Protein AF-A0A5K1BVV3-F1 (afdb_monomer_lite)

pLDDT: mean 91.77, std 8.16, range [64.19, 98.5]

Sequence (95 aa):
VGCVVLYNGQGEFHSSTTSTLNYVVGQANLTVSNLRNFSNYLAAAKTITVDQVFLPADDQKKIDTIQTKLNSTANDLEYQTKQNSDGIRKLLDSV

Radius of gyration: 22.05 Å; chains: 1; bounding box: 52×20×61 Å

Structure (mmCIF, N/CA/C/O backbone):
data_AF-A0A5K1BVV3-F1
#
_entry.id   AF-A0A5K1BVV3-F1
#
loop_
_atom_site.group_PDB
_atom_site.id
_atom_site.type_symbol
_atom_site.label_atom_id
_atom_site.label_alt_id
_atom_site.label_comp_id
_atom_site.label_asym_id
_atom_site.label_entity_id
_atom_site.label_seq_id
_atom_site.pdbx_PDB_ins_code
_atom_site.Cartn_x
_atom_site.Cartn_y
_atom_site.Cartn_z
_atom_site.occupancy
_atom_site.B_iso_or_equiv
_atom_site.auth_seq_id
_atom_site.auth_comp_id
_atom_site.auth_asym_id
_atom_site.auth_atom_id
_atom_site.pdbx_PDB_model_num
ATOM 1 N N . VAL A 1 1 ? 28.811 -4.301 -35.597 1.00 72.94 1 VAL A N 1
ATOM 2 C CA . VAL A 1 1 ? 28.526 -5.167 -34.424 1.00 72.94 1 VAL A CA 1
ATOM 3 C C . VAL A 1 1 ? 28.073 -4.357 -33.208 1.00 72.94 1 VAL A C 1
ATOM 5 O O . VAL A 1 1 ? 27.023 -4.676 -32.675 1.00 72.94 1 VAL A O 1
ATOM 8 N N . GLY A 1 2 ? 28.766 -3.276 -32.815 1.00 79.38 2 GLY A N 1
ATOM 9 C CA . GLY A 1 2 ? 28.405 -2.471 -31.629 1.00 79.38 2 GLY A CA 1
ATOM 10 C C . GLY A 1 2 ? 26.954 -1.962 -31.575 1.00 79.38 2 GLY A C 1
ATOM 11 O O . GLY A 1 2 ? 26.286 -2.161 -30.571 1.00 79.38 2 GLY A O 1
ATOM 12 N N . CYS A 1 3 ? 26.419 -1.395 -32.661 1.00 80.88 3 CYS A N 1
ATOM 13 C CA . CYS A 1 3 ? 25.040 -0.881 -32.683 1.00 80.88 3 CYS A CA 1
ATOM 14 C C . CYS A 1 3 ? 23.969 -1.973 -32.530 1.00 80.88 3 CYS A C 1
ATOM 16 O O . CYS A 1 3 ? 22.927 -1.722 -31.940 1.00 80.88 3 CYS A O 1
ATOM 18 N N . VAL A 1 4 ? 24.235 -3.188 -33.025 1.00 80.62 4 VAL A N 1
ATOM 19 C CA . VAL A 1 4 ? 23.312 -4.331 -32.892 1.00 80.62 4 VAL A CA 1
ATOM 20 C C . VAL A 1 4 ? 23.255 -4.801 -31.437 1.00 80.62 4 VAL A C 1
ATOM 22 O O . VAL A 1 4 ? 22.179 -5.060 -30.914 1.00 80.62 4 VAL A O 1
ATOM 25 N N . VAL A 1 5 ? 24.408 -4.848 -30.759 1.00 87.56 5 VAL A N 1
ATOM 26 C CA . VAL A 1 5 ? 24.477 -5.168 -29.324 1.00 87.56 5 VAL A CA 1
ATOM 27 C C . VAL A 1 5 ? 23.752 -4.105 -28.494 1.00 87.56 5 VAL A C 1
ATOM 29 O O . VAL A 1 5 ? 23.007 -4.453 -27.584 1.00 87.56 5 VAL A O 1
ATOM 32 N N . LEU A 1 6 ? 23.921 -2.822 -28.832 1.00 85.06 6 LEU A N 1
ATOM 33 C CA . LEU A 1 6 ? 23.238 -1.717 -28.153 1.00 85.06 6 LEU A CA 1
ATOM 34 C C . LEU A 1 6 ? 21.716 -1.757 -28.348 1.00 85.06 6 LEU A C 1
ATOM 36 O O . LEU A 1 6 ? 20.993 -1.599 -27.372 1.00 85.06 6 LEU A O 1
ATOM 40 N N . TYR A 1 7 ? 21.234 -2.022 -29.566 1.00 82.88 7 TYR A N 1
ATOM 41 C CA . TYR A 1 7 ? 19.800 -2.133 -29.854 1.00 82.88 7 TYR A CA 1
ATOM 42 C C . TYR A 1 7 ? 19.146 -3.284 -29.079 1.00 82.88 7 TYR A C 1
ATOM 44 O O . TYR A 1 7 ? 18.116 -3.100 -28.433 1.00 82.88 7 TYR A O 1
ATOM 52 N N . ASN A 1 8 ? 19.789 -4.456 -29.065 1.00 86.69 8 ASN A N 1
ATOM 53 C CA . ASN A 1 8 ? 19.303 -5.589 -28.278 1.00 86.69 8 ASN A CA 1
ATOM 54 C C . ASN A 1 8 ? 19.326 -5.277 -26.773 1.00 86.69 8 ASN A C 1
ATOM 56 O O . ASN A 1 8 ? 18.379 -5.602 -26.064 1.00 86.69 8 ASN A O 1
ATOM 60 N N . GLY A 1 9 ? 20.378 -4.607 -26.290 1.00 87.62 9 GLY A N 1
ATOM 61 C CA . GLY A 1 9 ? 20.480 -4.182 -24.894 1.00 87.62 9 GLY A CA 1
ATOM 62 C C . GLY A 1 9 ? 19.385 -3.194 -24.479 1.00 87.62 9 GLY A C 1
ATOM 63 O O . GLY A 1 9 ? 18.821 -3.340 -23.398 1.00 87.62 9 GLY A O 1
ATOM 64 N N . GLN A 1 10 ? 19.046 -2.228 -25.337 1.00 87.50 10 GLN A N 1
ATOM 65 C CA . GLN A 1 10 ? 17.947 -1.282 -25.106 1.00 87.50 10 GLN A CA 1
ATOM 66 C C . GLN A 1 10 ? 16.593 -1.995 -25.028 1.00 87.50 10 GLN A C 1
ATOM 68 O O . GLN A 1 10 ? 15.835 -1.752 -24.091 1.00 87.50 10 GLN A O 1
ATOM 73 N N . GLY A 1 11 ? 16.316 -2.918 -25.955 1.00 89.81 11 GLY A N 1
ATOM 74 C CA . GLY A 1 11 ? 15.076 -3.700 -25.948 1.00 89.81 11 GLY A CA 1
ATOM 75 C C . GLY A 1 11 ? 14.914 -4.551 -24.684 1.00 89.81 11 GLY A C 1
ATOM 76 O O . GLY A 1 11 ? 13.870 -4.500 -24.029 1.00 89.81 11 GLY A O 1
ATOM 77 N N . GLU A 1 12 ? 15.964 -5.276 -24.289 1.00 93.44 12 GLU A N 1
ATOM 78 C CA . GLU A 1 12 ? 15.959 -6.092 -23.066 1.00 93.44 12 GLU A CA 1
ATOM 79 C C . GLU A 1 12 ? 15.824 -5.238 -21.799 1.00 93.44 12 GLU A C 1
ATOM 81 O O . GLU A 1 12 ? 15.059 -5.585 -20.894 1.00 93.44 12 GLU A O 1
ATOM 86 N N . PHE A 1 13 ? 16.519 -4.096 -21.736 1.00 92.88 13 PHE A N 1
ATOM 87 C CA . PHE A 1 13 ? 16.407 -3.155 -20.622 1.00 92.88 13 PHE A CA 1
ATOM 88 C C . PHE A 1 13 ? 14.989 -2.589 -20.501 1.00 92.88 13 PHE A C 1
ATOM 90 O O . PHE A 1 13 ? 14.420 -2.579 -19.406 1.00 92.88 13 PHE A O 1
ATOM 97 N N . HIS A 1 14 ? 14.397 -2.164 -21.618 1.00 94.62 14 HIS A N 1
ATOM 98 C CA . HIS A 1 14 ? 13.041 -1.628 -21.656 1.00 94.62 14 HIS A CA 1
ATOM 99 C C . HIS A 1 14 ? 12.016 -2.679 -21.197 1.00 94.62 14 HIS A C 1
ATOM 101 O O . HIS A 1 14 ? 11.202 -2.412 -20.308 1.00 94.62 14 HIS A O 1
ATOM 107 N N . SER A 1 15 ? 12.089 -3.900 -21.736 1.00 94.69 15 SER A N 1
ATOM 108 C CA . SER A 1 15 ? 11.184 -5.003 -21.380 1.00 94.69 15 SER A CA 1
ATOM 109 C C . SER A 1 15 ? 11.316 -5.425 -19.909 1.00 94.69 15 SER A C 1
ATOM 111 O O . SER A 1 15 ? 10.319 -5.527 -19.180 1.00 94.69 15 SER A O 1
ATOM 113 N N . SER A 1 16 ? 12.551 -5.601 -19.431 1.00 95.88 16 SER A N 1
ATOM 114 C CA . SER A 1 16 ? 12.832 -6.020 -18.052 1.00 95.88 16 SER A CA 1
ATOM 115 C C . SER A 1 16 ? 12.399 -4.963 -17.037 1.00 95.88 16 SER A C 1
ATOM 117 O O . SER A 1 16 ? 11.791 -5.287 -16.009 1.00 95.88 16 SER A O 1
ATOM 119 N N . THR A 1 17 ? 12.654 -3.685 -17.332 1.00 94.75 17 THR A N 1
ATOM 120 C CA . THR A 1 17 ? 12.256 -2.585 -16.446 1.00 94.75 17 THR A CA 1
ATOM 121 C C . THR A 1 17 ? 10.741 -2.406 -16.441 1.00 94.75 17 THR A C 1
ATOM 123 O O . THR A 1 17 ? 10.157 -2.247 -15.371 1.00 94.75 17 THR A O 1
ATOM 126 N N . THR A 1 18 ? 10.077 -2.536 -17.593 1.00 96.00 18 THR A N 1
ATOM 127 C CA . THR A 1 18 ? 8.607 -2.521 -17.684 1.00 96.00 18 THR A CA 1
ATOM 128 C C . THR A 1 18 ? 7.977 -3.639 -16.855 1.00 96.00 18 THR A C 1
ATOM 130 O O . THR A 1 18 ? 7.038 -3.399 -16.092 1.00 96.00 18 THR A O 1
ATOM 133 N N . SER A 1 19 ? 8.519 -4.854 -16.940 1.00 97.44 19 SER A N 1
ATOM 134 C CA . SER A 1 19 ? 8.043 -6.001 -16.157 1.00 97.44 19 SER A CA 1
ATOM 135 C C . SER A 1 19 ? 8.235 -5.787 -14.654 1.00 97.44 19 SER A C 1
ATOM 137 O O . SER A 1 19 ? 7.313 -6.012 -13.867 1.00 97.44 19 SER A O 1
ATOM 139 N N . THR A 1 20 ? 9.402 -5.275 -14.256 1.00 97.12 20 THR A N 1
ATOM 140 C CA . THR A 1 20 ? 9.706 -4.928 -12.860 1.00 97.12 20 THR A CA 1
ATOM 141 C C . THR A 1 20 ? 8.757 -3.850 -12.339 1.00 97.12 20 THR A C 1
ATOM 143 O O . THR A 1 20 ? 8.206 -3.979 -11.245 1.00 97.12 20 THR A O 1
ATOM 146 N N . LEU A 1 21 ? 8.504 -2.810 -13.135 1.00 97.12 21 LEU A N 1
ATOM 147 C CA . LEU A 1 21 ? 7.588 -1.738 -12.771 1.00 97.12 21 LEU A CA 1
ATOM 148 C C . LEU A 1 21 ? 6.159 -2.257 -12.579 1.00 97.12 21 LEU A C 1
ATOM 150 O O . LEU A 1 21 ? 5.520 -1.939 -11.578 1.00 97.12 21 LEU A O 1
ATOM 154 N N . ASN A 1 22 ? 5.671 -3.091 -13.500 1.00 97.44 22 ASN A N 1
ATOM 155 C CA . ASN A 1 22 ? 4.345 -3.701 -13.400 1.00 97.44 22 ASN A CA 1
ATOM 156 C C . ASN A 1 22 ? 4.207 -4.563 -12.139 1.00 97.44 22 ASN A C 1
ATOM 158 O O . ASN A 1 22 ? 3.173 -4.504 -11.472 1.00 97.44 22 ASN A O 1
ATOM 162 N N . TYR A 1 23 ? 5.250 -5.314 -11.775 1.00 97.81 23 TYR A N 1
ATOM 163 C CA . TYR A 1 23 ? 5.273 -6.072 -10.526 1.00 97.81 23 TYR A CA 1
ATOM 164 C C . TYR A 1 23 ? 5.136 -5.156 -9.304 1.00 97.81 23 TYR A C 1
ATOM 166 O O . TYR A 1 23 ? 4.264 -5.381 -8.465 1.00 97.81 23 TYR A O 1
ATOM 174 N N . VAL A 1 24 ? 5.947 -4.095 -9.217 1.00 97.81 24 VAL A N 1
ATOM 175 C CA . VAL A 1 24 ? 5.917 -3.155 -8.083 1.00 97.81 24 VAL A CA 1
ATOM 176 C C . VAL A 1 24 ? 4.557 -2.458 -7.970 1.00 97.81 24 VAL A C 1
ATOM 178 O O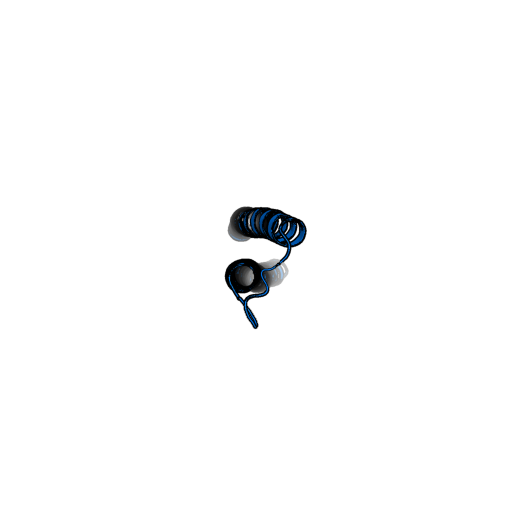 . VAL A 1 24 ? 4.006 -2.373 -6.873 1.00 97.81 24 VAL A O 1
ATOM 181 N N . VAL A 1 25 ? 3.971 -2.023 -9.092 1.00 98.19 25 VAL A N 1
ATOM 182 C CA . VAL A 1 25 ? 2.614 -1.446 -9.128 1.00 98.19 25 VAL A CA 1
ATOM 183 C C . VAL A 1 25 ? 1.572 -2.454 -8.642 1.00 98.19 25 VAL A C 1
ATOM 185 O O . VAL A 1 25 ? 0.708 -2.110 -7.837 1.00 98.19 25 VAL A O 1
ATOM 188 N N . GLY A 1 26 ? 1.669 -3.711 -9.079 1.00 98.12 26 GLY A N 1
ATOM 189 C CA . GLY A 1 26 ? 0.795 -4.785 -8.611 1.00 98.12 26 GLY A CA 1
ATOM 190 C C . GLY A 1 26 ? 0.885 -4.997 -7.098 1.00 98.12 26 GLY A C 1
ATOM 191 O O . GLY A 1 26 ? -0.142 -5.045 -6.423 1.00 98.12 26 GLY A O 1
ATOM 192 N N . GLN A 1 27 ? 2.099 -5.054 -6.544 1.00 98.38 27 GLN A N 1
ATOM 193 C CA . GLN A 1 27 ? 2.319 -5.195 -5.099 1.00 98.38 27 GLN A CA 1
ATOM 194 C C . GLN A 1 27 ? 1.772 -4.003 -4.302 1.00 98.38 27 GLN A C 1
ATOM 196 O O . GLN A 1 27 ? 1.178 -4.187 -3.235 1.00 98.38 27 GLN A O 1
ATOM 201 N N . ALA A 1 28 ? 1.914 -2.784 -4.825 1.00 98.00 28 ALA A N 1
ATOM 202 C CA . ALA A 1 28 ? 1.334 -1.597 -4.208 1.00 98.00 28 ALA A CA 1
ATOM 203 C C . ALA A 1 28 ? -0.200 -1.667 -4.186 1.00 98.00 28 ALA A C 1
ATOM 205 O O . ALA A 1 28 ? -0.799 -1.477 -3.130 1.00 98.00 28 ALA A O 1
ATOM 206 N N . ASN A 1 29 ? -0.834 -2.035 -5.303 1.00 98.12 29 ASN A N 1
ATOM 207 C CA . ASN A 1 29 ? -2.289 -2.196 -5.378 1.00 98.12 29 ASN A CA 1
ATOM 208 C C . ASN A 1 29 ? -2.807 -3.272 -4.409 1.00 98.12 29 ASN A C 1
ATOM 210 O O . ASN A 1 29 ? -3.805 -3.055 -3.719 1.00 98.12 29 ASN A O 1
ATOM 214 N N . LEU A 1 30 ? -2.109 -4.410 -4.302 1.00 98.31 30 LEU A N 1
ATOM 215 C CA . LEU A 1 30 ? -2.424 -5.448 -3.313 1.00 98.31 30 LEU A CA 1
ATOM 216 C C . LEU A 1 30 ? -2.322 -4.909 -1.882 1.00 98.31 30 LEU A C 1
ATOM 218 O O . LEU A 1 30 ? -3.200 -5.155 -1.057 1.00 98.31 30 LEU A O 1
ATOM 222 N N . THR A 1 31 ? -1.285 -4.124 -1.595 1.00 97.88 31 THR A N 1
ATOM 223 C CA . THR A 1 31 ? -1.090 -3.502 -0.280 1.00 97.88 31 THR A CA 1
ATOM 224 C C . THR A 1 31 ? -2.210 -2.510 0.041 1.00 97.88 31 THR A C 1
ATOM 226 O O . THR A 1 31 ? -2.791 -2.588 1.121 1.00 97.88 31 THR A O 1
ATOM 229 N N . VAL A 1 32 ? -2.587 -1.638 -0.899 1.00 98.25 32 VAL A N 1
ATOM 230 C CA . VAL A 1 32 ? -3.726 -0.710 -0.761 1.00 98.25 32 VAL A CA 1
ATOM 231 C C . VAL A 1 32 ? -5.021 -1.471 -0.474 1.00 98.25 32 VAL A C 1
ATOM 233 O O . VAL A 1 32 ? -5.758 -1.113 0.447 1.00 98.25 32 VAL A O 1
ATOM 236 N N . SER A 1 33 ? -5.284 -2.556 -1.208 1.00 97.94 33 SER A N 1
ATOM 237 C CA . SER A 1 33 ? -6.457 -3.405 -0.975 1.00 97.94 33 SER A CA 1
ATOM 238 C C . SER A 1 33 ? -6.443 -4.027 0.423 1.00 97.94 33 SER A C 1
ATOM 240 O O . SER A 1 33 ? -7.468 -4.039 1.104 1.00 97.94 33 SER A O 1
ATOM 242 N N . ASN A 1 34 ? -5.288 -4.509 0.884 1.00 97.62 34 ASN A N 1
ATOM 243 C CA . ASN A 1 34 ? -5.146 -5.080 2.221 1.00 97.62 34 ASN A CA 1
ATOM 244 C C . ASN A 1 34 ? -5.380 -4.035 3.318 1.00 97.62 34 ASN A C 1
ATOM 246 O O . ASN A 1 34 ? -6.075 -4.328 4.290 1.00 97.62 34 ASN A O 1
ATOM 250 N N . LEU A 1 35 ? -4.874 -2.809 3.150 1.00 97.75 35 LEU A N 1
ATOM 251 C CA . LEU A 1 35 ? -5.120 -1.707 4.086 1.00 97.75 35 LEU A CA 1
ATOM 252 C C . LEU A 1 35 ? -6.613 -1.353 4.163 1.00 97.75 35 LEU A C 1
ATOM 254 O O . LEU A 1 35 ? -7.144 -1.171 5.260 1.00 97.75 35 LEU A O 1
ATOM 258 N N . ARG A 1 36 ? -7.308 -1.317 3.019 1.00 96.94 36 ARG A N 1
ATOM 259 C CA . ARG A 1 36 ? -8.761 -1.084 2.958 1.00 96.94 36 ARG A CA 1
ATOM 260 C C . ARG A 1 36 ? -9.550 -2.203 3.638 1.00 96.94 36 ARG A C 1
ATOM 262 O O . ARG A 1 36 ? -10.437 -1.924 4.441 1.00 96.94 36 ARG A O 1
ATOM 269 N N . ASN A 1 37 ? -9.192 -3.460 3.383 1.00 96.81 37 ASN A N 1
ATOM 270 C CA . ASN A 1 37 ? -9.823 -4.612 4.030 1.00 96.81 37 ASN A CA 1
ATOM 271 C C . ASN A 1 37 ? -9.603 -4.603 5.544 1.00 96.81 37 ASN A C 1
ATOM 273 O O . ASN A 1 37 ? -10.546 -4.794 6.307 1.00 96.81 37 ASN A O 1
ATOM 277 N N . PHE A 1 38 ? -8.383 -4.310 5.990 1.00 95.75 38 PHE A N 1
ATOM 278 C CA . PHE A 1 38 ? -8.071 -4.196 7.410 1.00 95.75 38 PHE A CA 1
ATOM 279 C C . PHE A 1 38 ? -8.862 -3.066 8.086 1.00 95.75 38 PHE A C 1
ATOM 281 O O . PHE A 1 38 ? -9.409 -3.262 9.170 1.00 95.75 38 PHE A O 1
ATOM 288 N N . SER A 1 39 ? -9.014 -1.919 7.414 1.00 94.94 39 SER A N 1
ATOM 289 C CA . SER A 1 39 ? -9.876 -0.823 7.876 1.00 94.94 39 SER A CA 1
ATOM 290 C C . SER A 1 39 ? -11.343 -1.259 8.030 1.00 94.94 39 SER A C 1
ATOM 292 O O . SER A 1 39 ? -11.976 -0.939 9.038 1.00 94.94 39 SER A O 1
ATOM 294 N N . ASN A 1 40 ? -11.870 -2.059 7.095 1.00 93.62 40 ASN A N 1
ATOM 295 C CA . ASN A 1 40 ? -13.223 -2.620 7.185 1.00 93.62 40 ASN A CA 1
ATOM 296 C C . ASN A 1 40 ? -13.368 -3.621 8.342 1.00 93.62 40 ASN A C 1
ATOM 298 O O . ASN A 1 40 ? -14.380 -3.608 9.042 1.00 93.62 40 ASN A O 1
ATOM 302 N N . TYR A 1 41 ? -12.360 -4.462 8.587 1.00 92.94 41 TYR A N 1
ATOM 303 C CA . TYR A 1 41 ? -12.368 -5.375 9.734 1.00 92.94 41 TYR A CA 1
ATOM 304 C C . TYR A 1 41 ? -12.350 -4.626 11.063 1.00 92.94 41 TYR A C 1
ATOM 306 O O . TYR A 1 41 ? -13.069 -5.009 11.982 1.00 92.94 41 TYR A O 1
ATOM 314 N N . LEU A 1 42 ? -11.595 -3.531 11.159 1.00 92.44 42 LEU A N 1
ATOM 315 C CA . LEU A 1 42 ? -11.630 -2.656 12.329 1.00 92.44 42 LEU A CA 1
ATOM 316 C C . LEU A 1 42 ? -13.008 -2.006 12.521 1.00 92.44 42 LEU A C 1
ATOM 318 O O . LEU A 1 42 ? -13.485 -1.935 13.653 1.00 92.44 42 LEU A O 1
ATOM 322 N N . ALA A 1 43 ? -13.675 -1.597 11.434 1.00 89.31 43 ALA A N 1
ATOM 323 C CA . ALA A 1 43 ? -15.039 -1.068 11.497 1.00 89.31 43 ALA A CA 1
ATOM 324 C C . ALA A 1 43 ? -16.004 -2.108 12.079 1.00 89.31 43 ALA A C 1
ATOM 326 O O . ALA A 1 43 ? -16.762 -1.807 12.998 1.00 89.31 43 ALA A O 1
ATOM 327 N N . ALA A 1 44 ? -15.931 -3.347 11.582 1.00 89.12 44 ALA A N 1
ATOM 328 C CA . ALA A 1 44 ? -16.731 -4.451 12.092 1.00 89.12 44 ALA A CA 1
ATOM 329 C C . ALA A 1 44 ? -16.418 -4.722 13.570 1.00 89.12 44 ALA A C 1
ATOM 331 O O . ALA A 1 44 ? -17.333 -4.742 14.390 1.00 89.12 44 ALA A O 1
ATOM 332 N N . ALA A 1 45 ? -15.137 -4.832 13.933 1.00 86.75 45 ALA A N 1
ATOM 333 C CA . ALA A 1 45 ? -14.693 -5.080 15.304 1.00 86.75 45 ALA A CA 1
ATOM 334 C C . ALA A 1 45 ? -15.182 -4.016 16.298 1.00 86.75 45 ALA A C 1
ATOM 336 O O . ALA A 1 45 ? -15.537 -4.356 17.422 1.00 86.75 45 ALA A O 1
ATOM 337 N N . LYS A 1 46 ? -15.277 -2.748 15.879 1.00 86.12 46 LYS A N 1
ATOM 338 C CA . LYS A 1 46 ? -15.837 -1.663 16.701 1.00 86.12 46 LYS A CA 1
ATOM 339 C C . LYS A 1 46 ? -17.317 -1.881 17.049 1.00 86.12 46 LYS A C 1
ATOM 341 O O . LYS A 1 46 ? -17.775 -1.408 18.084 1.00 86.12 46 LYS A O 1
ATOM 346 N N . THR A 1 47 ? -18.059 -2.570 16.179 1.00 83.12 47 THR A N 1
ATOM 347 C CA . THR A 1 47 ? -19.506 -2.817 16.319 1.00 83.12 47 THR A CA 1
ATOM 348 C C . THR A 1 47 ? -19.857 -4.173 16.929 1.00 83.12 47 THR A C 1
ATOM 350 O O . THR A 1 47 ? -21.006 -4.372 17.319 1.00 83.12 47 THR A O 1
ATOM 353 N N . ILE A 1 48 ? -18.900 -5.105 17.013 1.00 80.06 48 ILE A N 1
ATOM 354 C CA . ILE A 1 48 ? -19.133 -6.424 17.609 1.00 80.06 48 ILE A CA 1
ATOM 355 C C . ILE A 1 48 ? -19.423 -6.253 19.103 1.00 80.06 48 ILE A C 1
ATOM 357 O O . ILE A 1 48 ? -18.644 -5.649 19.840 1.00 80.06 48 ILE A O 1
ATOM 361 N N . THR A 1 49 ? -20.533 -6.834 19.549 1.00 68.50 49 THR A N 1
ATOM 362 C CA . THR A 1 49 ? -20.888 -6.977 20.960 1.00 68.50 49 THR A CA 1
ATOM 363 C C . THR A 1 49 ? -20.816 -8.455 21.334 1.00 68.50 49 THR A C 1
ATOM 365 O O . THR A 1 49 ? -21.423 -9.302 20.680 1.00 68.50 49 THR A O 1
ATOM 368 N N . VAL A 1 50 ? -20.054 -8.783 22.378 1.00 68.38 50 VAL A N 1
ATOM 369 C CA . VAL A 1 50 ? -20.042 -10.123 22.987 1.00 68.38 50 VAL A CA 1
ATOM 370 C C . VAL A 1 50 ? -20.653 -9.975 24.374 1.00 68.38 50 VAL A C 1
ATOM 372 O O . VAL A 1 50 ? -20.209 -9.131 25.148 1.00 68.38 50 VAL A O 1
ATOM 375 N N . ASP A 1 51 ? -21.715 -10.726 24.660 1.00 66.81 51 ASP A N 1
ATOM 376 C CA . ASP A 1 51 ? -22.381 -10.755 25.972 1.00 66.81 51 ASP A CA 1
ATOM 377 C C . ASP A 1 51 ? -22.796 -9.375 26.529 1.00 66.81 51 ASP A C 1
ATOM 379 O O . ASP A 1 51 ? -22.718 -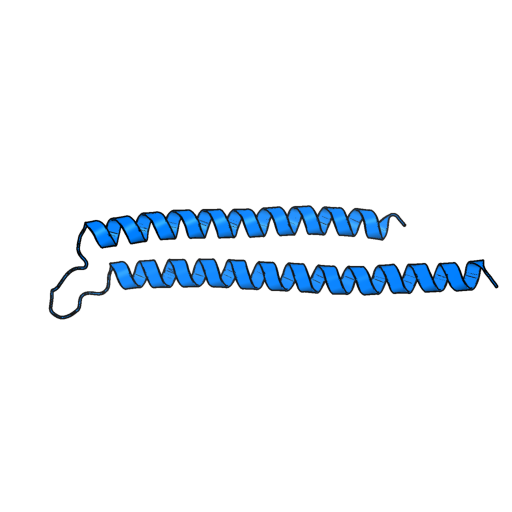9.123 27.727 1.00 66.81 51 ASP A O 1
ATOM 383 N N . GLN A 1 52 ? -23.251 -8.461 25.657 1.00 64.19 52 GLN A N 1
ATOM 384 C CA . GLN A 1 52 ? -23.626 -7.071 25.998 1.00 64.19 52 GLN A CA 1
ATOM 385 C C . GLN A 1 52 ? -22.470 -6.198 26.527 1.00 64.19 52 GLN A C 1
ATOM 387 O O . GLN A 1 52 ? -22.696 -5.066 26.958 1.00 64.19 52 GLN A O 1
ATOM 392 N N . VAL A 1 53 ? -21.225 -6.677 26.449 1.00 72.81 53 VAL A N 1
ATOM 393 C CA . VAL A 1 53 ? -20.034 -5.883 26.744 1.00 72.81 53 VAL A CA 1
ATOM 394 C C . VAL A 1 53 ? -19.649 -5.104 25.491 1.00 72.81 5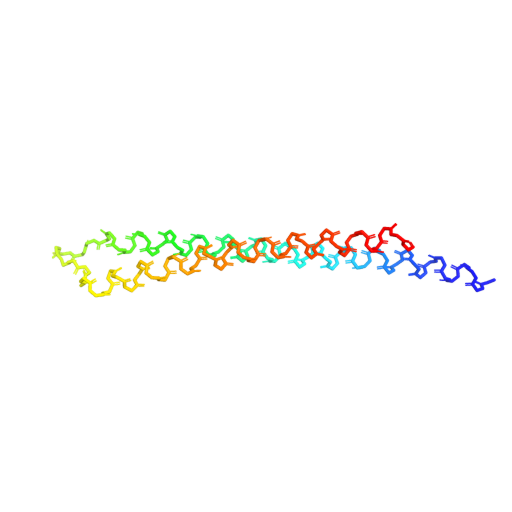3 VAL A C 1
ATOM 396 O O . VAL A 1 53 ? -19.336 -5.672 24.443 1.00 72.81 53 VAL A O 1
ATOM 399 N N . PHE A 1 54 ? -19.688 -3.779 25.601 1.00 77.25 54 PHE A N 1
ATOM 400 C CA . PHE A 1 54 ? -19.218 -2.882 24.554 1.00 77.25 54 PHE A CA 1
ATOM 401 C C . PHE A 1 54 ? -17.707 -2.698 24.654 1.00 77.25 54 PHE A C 1
ATOM 403 O O . PHE A 1 54 ? -17.145 -2.649 25.750 1.00 77.25 54 PHE A O 1
ATOM 410 N N . LEU A 1 55 ? -17.060 -2.515 23.502 1.00 85.31 55 LEU A N 1
ATOM 411 C CA . LEU A 1 55 ? -15.676 -2.062 23.464 1.00 85.31 55 LEU A CA 1
ATOM 412 C C . LEU A 1 55 ? -15.556 -0.729 24.237 1.00 85.31 55 LEU A C 1
ATOM 414 O O . LEU A 1 55 ? -16.360 0.177 23.985 1.00 85.31 55 LEU A O 1
ATOM 418 N N . PRO A 1 56 ? -14.583 -0.563 25.151 1.00 88.88 56 PRO A N 1
ATOM 419 C CA . PRO A 1 56 ? -14.401 0.690 25.879 1.00 88.88 56 PRO A CA 1
ATOM 420 C C . PRO A 1 56 ? -14.259 1.898 24.942 1.00 88.88 56 PRO A C 1
ATOM 422 O O . PRO A 1 56 ? -13.662 1.803 23.868 1.00 88.88 56 PRO A O 1
ATOM 425 N N . ALA A 1 57 ? -14.776 3.059 25.356 1.00 88.88 57 ALA A N 1
ATOM 426 C CA . ALA A 1 57 ? -14.789 4.270 24.527 1.00 88.88 57 ALA A CA 1
ATOM 427 C C . ALA A 1 57 ? -13.384 4.707 24.066 1.00 88.88 57 ALA A C 1
ATOM 429 O O . ALA A 1 57 ? -13.221 5.211 22.953 1.00 88.88 57 ALA A O 1
ATOM 430 N N . ASP A 1 58 ? -12.361 4.488 24.892 1.00 91.75 58 ASP A N 1
ATOM 431 C CA . ASP A 1 58 ? -10.978 4.811 24.536 1.00 91.75 58 ASP A CA 1
ATOM 432 C C . ASP A 1 58 ? -10.435 3.902 23.431 1.00 91.75 58 ASP A C 1
ATOM 434 O O . ASP A 1 58 ? -9.734 4.373 22.535 1.00 91.75 58 ASP A O 1
ATOM 438 N N . ASP A 1 59 ? -10.798 2.620 23.434 1.00 91.44 59 ASP A N 1
ATOM 439 C CA . ASP A 1 59 ? -10.392 1.690 22.381 1.00 91.44 59 ASP A CA 1
ATOM 440 C C . ASP A 1 59 ? -11.156 1.957 21.079 1.00 91.44 59 ASP A C 1
ATOM 442 O O . ASP A 1 59 ? -10.563 1.915 20.001 1.00 91.44 59 ASP A O 1
ATOM 446 N N . GLN A 1 60 ? -12.425 2.372 21.162 1.00 91.38 60 GLN A N 1
ATOM 447 C CA . GLN A 1 60 ? -13.183 2.855 20.003 1.00 91.38 60 GLN A CA 1
ATOM 448 C C . GLN A 1 60 ? -12.516 4.072 19.337 1.00 91.38 60 GLN A C 1
ATOM 450 O O . GLN A 1 60 ? -12.385 4.103 18.113 1.00 91.38 60 GLN A O 1
ATOM 455 N N . LYS A 1 61 ? -12.037 5.047 20.125 1.00 93.56 61 LYS A N 1
ATOM 456 C CA . LYS A 1 61 ? -11.307 6.221 19.605 1.00 93.56 61 LYS A CA 1
ATOM 457 C C . LYS A 1 61 ? -9.967 5.847 18.967 1.00 93.56 61 LYS A C 1
ATOM 459 O O . LYS A 1 61 ? -9.574 6.435 17.955 1.00 93.56 61 LYS A O 1
ATOM 464 N N . LYS A 1 62 ? -9.247 4.875 19.542 1.00 94.12 62 LYS A N 1
ATOM 465 C CA . LYS A 1 62 ? -8.005 4.352 18.945 1.00 94.12 62 LYS A CA 1
ATOM 466 C C . LYS A 1 62 ? -8.286 3.703 17.593 1.00 94.12 62 LYS A C 1
ATOM 468 O O . LYS A 1 62 ? -7.547 3.965 16.647 1.00 94.12 62 LYS A O 1
ATOM 473 N N . ILE A 1 63 ? -9.365 2.923 17.483 1.00 94.31 63 ILE A N 1
ATOM 474 C CA . ILE A 1 63 ? -9.805 2.341 16.211 1.00 94.31 63 ILE A CA 1
ATOM 475 C C . ILE A 1 63 ? -10.081 3.441 15.179 1.00 94.31 63 ILE A C 1
ATOM 477 O O . ILE A 1 63 ? -9.515 3.379 14.091 1.00 94.31 63 ILE A O 1
ATOM 481 N N . ASP A 1 64 ? -10.840 4.484 15.528 1.00 94.19 64 ASP A N 1
ATOM 482 C CA . ASP A 1 64 ? -11.134 5.602 14.611 1.00 94.19 64 ASP A CA 1
ATOM 483 C C . ASP A 1 64 ? -9.859 6.291 14.099 1.00 94.19 64 ASP A C 1
ATOM 485 O O . ASP A 1 64 ? -9.715 6.601 12.909 1.00 94.19 64 ASP A O 1
ATOM 489 N N . THR A 1 65 ? -8.892 6.487 14.998 1.00 96.38 65 THR A N 1
ATOM 490 C CA . THR A 1 65 ? -7.584 7.067 14.664 1.00 96.38 65 THR A CA 1
ATOM 491 C C . THR A 1 65 ? -6.817 6.173 13.689 1.00 96.38 65 THR A C 1
ATOM 493 O O . THR A 1 65 ? -6.273 6.654 12.692 1.00 96.38 65 THR A O 1
ATOM 496 N N . ILE A 1 66 ? -6.788 4.861 13.947 1.00 96.12 66 ILE A N 1
ATOM 497 C CA . ILE A 1 66 ? -6.114 3.885 13.084 1.00 96.12 66 ILE A CA 1
ATOM 498 C C . ILE A 1 66 ? -6.788 3.828 11.710 1.00 96.12 66 ILE A C 1
ATOM 500 O O . ILE A 1 66 ? -6.088 3.877 10.703 1.00 96.12 66 ILE A O 1
ATOM 504 N N . GLN A 1 67 ? -8.120 3.787 11.640 1.00 95.94 67 GLN A N 1
ATOM 505 C CA . GLN A 1 67 ? -8.861 3.757 10.374 1.00 95.94 67 GLN A CA 1
ATOM 506 C C . GLN A 1 67 ? -8.596 4.998 9.519 1.00 95.94 67 GLN A C 1
ATOM 508 O O . GLN A 1 67 ? -8.339 4.884 8.319 1.00 95.94 67 GLN A O 1
ATOM 513 N N . THR A 1 68 ? -8.584 6.180 10.143 1.00 96.44 68 THR A N 1
ATOM 514 C CA . THR A 1 68 ? -8.241 7.439 9.465 1.00 96.44 68 THR A CA 1
ATOM 515 C C . THR A 1 68 ? -6.836 7.368 8.869 1.00 96.44 68 THR A C 1
ATOM 517 O O . THR A 1 68 ? -6.629 7.697 7.699 1.00 96.44 68 THR A O 1
ATOM 520 N N . LYS A 1 69 ? -5.868 6.870 9.648 1.00 97.31 69 LYS A N 1
ATOM 521 C CA . LYS A 1 69 ? -4.479 6.735 9.205 1.00 97.31 69 LYS A CA 1
ATOM 522 C C . LYS A 1 69 ? -4.323 5.706 8.084 1.00 97.31 69 LYS A C 1
ATOM 524 O O . LYS A 1 69 ? -3.628 5.989 7.113 1.00 97.31 69 LYS A O 1
ATOM 529 N N . LEU A 1 70 ? -4.985 4.552 8.190 1.00 96.69 70 LEU A N 1
ATOM 530 C CA . LEU A 1 70 ? -4.985 3.510 7.159 1.00 96.69 70 LEU A CA 1
ATOM 531 C C . LEU A 1 70 ? -5.532 4.034 5.834 1.00 96.69 70 LEU A C 1
ATOM 533 O O . LEU A 1 70 ? -4.909 3.811 4.801 1.00 96.69 70 LEU A O 1
ATOM 537 N N . ASN A 1 71 ? -6.646 4.770 5.864 1.00 95.56 71 ASN A N 1
ATOM 538 C CA . ASN A 1 71 ? -7.213 5.373 4.660 1.00 95.56 71 ASN A CA 1
ATOM 539 C C . ASN A 1 71 ? -6.261 6.396 4.030 1.00 95.56 71 ASN A C 1
ATOM 541 O O . ASN A 1 71 ? -6.059 6.356 2.819 1.00 95.56 71 ASN A O 1
ATOM 545 N N . SER A 1 72 ? -5.640 7.269 4.832 1.00 97.88 72 SER A N 1
ATOM 546 C CA . SER A 1 72 ? -4.629 8.207 4.324 1.00 97.88 72 SER A CA 1
ATOM 547 C C . SER A 1 72 ? -3.452 7.463 3.698 1.00 97.88 72 SER A C 1
ATOM 549 O O . SER A 1 72 ? -3.130 7.701 2.545 1.00 97.88 72 SER A O 1
ATOM 551 N N . THR A 1 73 ? -2.866 6.497 4.412 1.00 96.75 73 THR A N 1
ATOM 552 C CA . THR A 1 73 ? -1.712 5.723 3.925 1.00 96.75 73 THR A CA 1
ATOM 553 C C . THR A 1 73 ? -2.035 4.941 2.651 1.00 96.75 73 THR A C 1
ATOM 555 O O . THR A 1 73 ? -1.205 4.879 1.750 1.00 96.75 73 THR A O 1
ATOM 558 N N . ALA A 1 74 ? -3.234 4.363 2.548 1.00 97.69 74 ALA A N 1
ATOM 559 C CA . ALA A 1 74 ? -3.680 3.667 1.346 1.00 97.69 74 ALA A CA 1
ATOM 560 C C . ALA A 1 74 ? -3.793 4.624 0.147 1.00 97.69 74 ALA A C 1
ATOM 562 O O . ALA A 1 74 ? -3.283 4.314 -0.927 1.00 97.69 74 ALA A O 1
ATOM 563 N N . ASN A 1 75 ? -4.401 5.798 0.343 1.00 98.00 75 ASN A N 1
ATOM 564 C CA . ASN A 1 75 ? -4.523 6.814 -0.703 1.00 98.00 75 ASN A CA 1
ATOM 565 C C . ASN A 1 75 ? -3.156 7.387 -1.110 1.00 98.00 75 ASN A C 1
ATOM 567 O O . ASN A 1 75 ? -2.898 7.567 -2.299 1.00 98.00 75 ASN A O 1
ATOM 571 N N . ASP A 1 76 ? -2.271 7.642 -0.144 1.00 98.50 76 ASP A N 1
ATOM 572 C CA . ASP A 1 76 ? -0.923 8.158 -0.393 1.00 98.50 76 ASP A CA 1
ATOM 573 C C . ASP A 1 76 ? -0.092 7.149 -1.190 1.00 98.50 76 ASP A C 1
ATOM 575 O O . ASP A 1 76 ? 0.554 7.517 -2.173 1.00 98.50 76 ASP A O 1
ATOM 579 N N . LEU A 1 77 ? -0.143 5.867 -0.812 1.00 97.88 77 LEU A N 1
ATOM 580 C CA . LEU A 1 77 ? 0.536 4.797 -1.538 1.00 97.88 77 LEU A CA 1
ATOM 581 C C . LEU A 1 77 ? 0.007 4.684 -2.972 1.00 97.88 77 LEU A C 1
ATOM 583 O O . LEU A 1 77 ? 0.797 4.697 -3.910 1.00 97.88 77 LEU A O 1
ATOM 587 N N . GLU A 1 78 ? -1.315 4.636 -3.151 1.00 98.06 78 GLU A N 1
ATOM 588 C CA . GLU 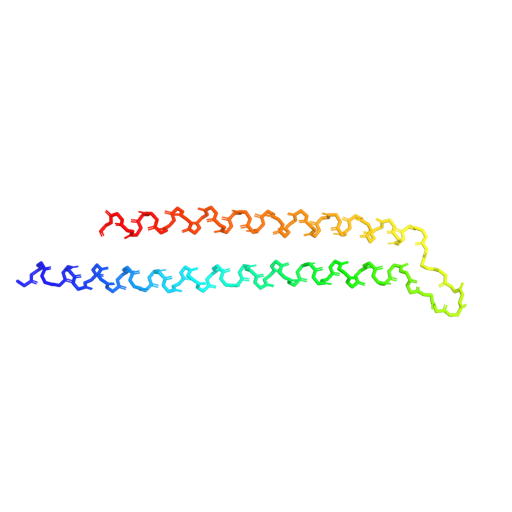A 1 78 ? -1.956 4.580 -4.469 1.00 98.06 78 GLU A CA 1
ATOM 589 C C . GLU A 1 78 ? -1.526 5.759 -5.360 1.00 98.06 78 GLU A C 1
ATOM 591 O O . GLU A 1 78 ? -1.102 5.571 -6.505 1.00 98.06 78 GLU A O 1
ATOM 596 N N . TYR A 1 79 ? -1.568 6.976 -4.815 1.00 98.38 79 TYR A N 1
ATOM 597 C CA . TYR A 1 79 ? -1.196 8.198 -5.520 1.00 98.38 79 TYR A CA 1
ATOM 598 C C . TYR A 1 79 ? 0.282 8.215 -5.924 1.00 98.38 79 TYR A C 1
ATOM 600 O O . TYR A 1 79 ? 0.607 8.471 -7.087 1.00 98.38 79 TYR A O 1
ATOM 608 N N . GLN A 1 80 ? 1.186 7.919 -4.988 1.00 98.31 80 GLN A N 1
ATOM 609 C CA . GLN A 1 80 ? 2.625 7.919 -5.251 1.00 98.31 80 GLN A CA 1
ATOM 610 C C . GLN A 1 80 ? 3.020 6.801 -6.216 1.00 98.31 80 GLN A C 1
ATOM 612 O O . GLN A 1 80 ? 3.795 7.041 -7.139 1.00 98.31 80 GLN A O 1
ATOM 617 N N . THR A 1 81 ? 2.460 5.596 -6.072 1.00 97.94 81 THR A N 1
ATOM 618 C CA . THR A 1 81 ? 2.714 4.497 -7.011 1.00 97.94 81 THR A CA 1
ATOM 619 C C . THR A 1 81 ? 2.256 4.862 -8.418 1.00 97.94 81 THR A C 1
ATOM 621 O O . THR A 1 81 ? 3.009 4.642 -9.366 1.00 97.94 81 THR A O 1
ATOM 624 N N . LYS A 1 82 ? 1.078 5.478 -8.571 1.00 97.81 82 LYS A N 1
ATOM 625 C CA . LYS A 1 82 ? 0.604 5.936 -9.880 1.00 97.81 82 LYS A CA 1
ATOM 626 C C . LYS A 1 82 ? 1.546 6.973 -10.494 1.00 97.81 82 LYS A C 1
ATOM 628 O O . LYS A 1 82 ? 2.008 6.777 -11.613 1.00 97.81 82 LYS A O 1
ATOM 633 N N . GLN A 1 83 ? 1.885 8.029 -9.754 1.00 98.25 83 GLN A N 1
ATOM 634 C CA . GLN A 1 83 ? 2.782 9.076 -10.255 1.00 98.25 83 GLN A CA 1
ATOM 635 C C . GLN A 1 83 ? 4.169 8.542 -10.625 1.00 98.25 83 GLN A C 1
ATOM 637 O O . GLN A 1 83 ? 4.682 8.849 -11.701 1.00 98.25 83 GLN A O 1
ATOM 642 N N . ASN A 1 84 ? 4.761 7.713 -9.763 1.00 97.06 84 ASN A N 1
ATOM 643 C CA . ASN A 1 84 ? 6.068 7.115 -10.016 1.00 97.06 84 ASN A CA 1
ATOM 644 C C . ASN A 1 84 ? 6.019 6.189 -11.229 1.00 97.06 84 ASN A C 1
ATOM 646 O O . ASN A 1 84 ? 6.914 6.218 -12.070 1.00 97.06 84 ASN A O 1
ATOM 650 N N . SER A 1 85 ? 4.956 5.394 -11.353 1.00 97.56 85 SER A N 1
ATOM 651 C CA . SER A 1 85 ? 4.788 4.499 -12.487 1.00 97.56 85 SER A CA 1
ATOM 652 C C 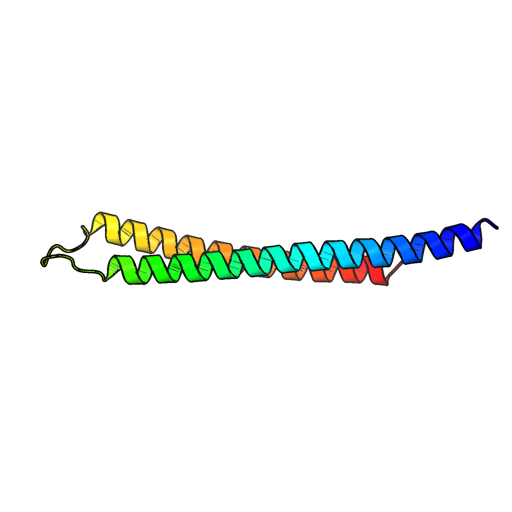. SER A 1 85 ? 4.629 5.249 -13.803 1.00 97.56 85 SER A C 1
ATOM 654 O O . SER A 1 85 ? 5.241 4.850 -14.791 1.00 97.56 85 SER A O 1
ATOM 656 N N . ASP A 1 86 ? 3.849 6.326 -13.825 1.00 97.62 86 ASP A N 1
ATOM 657 C CA . ASP A 1 86 ? 3.678 7.155 -15.016 1.00 97.62 86 ASP A CA 1
ATOM 658 C C . ASP A 1 86 ? 4.988 7.865 -15.388 1.00 97.62 86 ASP A C 1
ATOM 660 O O . ASP A 1 86 ? 5.335 7.949 -16.566 1.00 97.62 86 ASP A O 1
ATOM 664 N N . GLY A 1 87 ? 5.747 8.338 -14.395 1.00 97.44 87 GLY A N 1
ATOM 665 C CA . GLY A 1 87 ? 7.060 8.951 -14.600 1.00 97.44 87 GLY A CA 1
ATOM 666 C C . GLY A 1 87 ? 8.085 7.977 -15.182 1.00 97.44 87 GLY A C 1
ATOM 667 O O . GLY A 1 87 ? 8.741 8.295 -16.171 1.00 97.44 87 GLY A O 1
ATOM 668 N N . ILE A 1 88 ? 8.191 6.773 -14.614 1.00 95.44 88 ILE A N 1
ATOM 669 C CA . ILE A 1 88 ? 9.141 5.756 -15.083 1.00 95.44 88 ILE A CA 1
ATOM 670 C C . ILE A 1 88 ? 8.775 5.282 -16.492 1.00 95.44 88 ILE A C 1
ATOM 672 O O . ILE A 1 88 ? 9.668 5.187 -17.327 1.00 95.44 88 ILE A O 1
ATOM 676 N N . ARG A 1 89 ? 7.487 5.047 -16.794 1.00 95.50 89 ARG A N 1
ATOM 677 C CA . ARG A 1 89 ? 7.060 4.680 -18.158 1.00 95.50 89 ARG A CA 1
ATOM 678 C C . ARG A 1 89 ? 7.449 5.746 -19.176 1.00 95.50 89 ARG A C 1
ATOM 680 O O . ARG A 1 89 ? 8.085 5.422 -20.166 1.00 95.50 89 ARG A O 1
ATOM 687 N N . LYS A 1 90 ? 7.185 7.024 -18.885 1.00 95.88 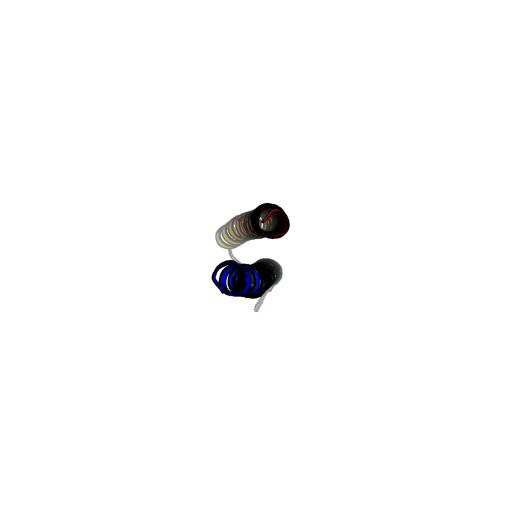90 LYS A N 1
ATOM 688 C CA . LYS A 1 90 ? 7.587 8.131 -19.771 1.00 95.88 90 LYS A CA 1
ATOM 689 C C . LYS A 1 90 ? 9.091 8.167 -20.039 1.00 95.88 90 LYS A C 1
ATOM 691 O O . LYS A 1 90 ? 9.492 8.460 -21.158 1.00 95.88 90 LYS A O 1
ATOM 696 N N . LEU A 1 91 ? 9.917 7.900 -19.026 1.00 92.19 91 LEU A N 1
ATOM 697 C CA . LEU A 1 91 ? 11.371 7.848 -19.193 1.00 92.19 91 LEU A CA 1
ATOM 698 C C . LEU A 1 91 ? 11.811 6.631 -20.016 1.00 92.19 91 LEU A C 1
ATOM 700 O O . LEU A 1 91 ? 12.700 6.768 -20.848 1.00 92.19 91 LEU A O 1
ATOM 704 N N . LEU A 1 92 ? 11.184 5.470 -19.805 1.00 92.19 92 LEU A N 1
ATOM 705 C CA . LEU A 1 92 ? 11.469 4.238 -20.547 1.00 92.19 92 LEU A CA 1
ATOM 706 C C . LEU A 1 92 ? 11.038 4.306 -22.013 1.00 92.19 92 LEU A C 1
ATOM 708 O O . LEU A 1 92 ? 11.720 3.741 -22.860 1.00 92.19 92 LEU A O 1
ATOM 712 N N . ASP A 1 93 ? 9.933 4.987 -22.305 1.00 91.38 93 ASP A N 1
ATOM 713 C CA . ASP A 1 93 ? 9.410 5.165 -23.665 1.00 91.38 93 ASP A CA 1
ATOM 714 C C . ASP A 1 93 ? 10.182 6.239 -24.455 1.00 91.38 93 ASP A C 1
ATOM 716 O O . ASP A 1 93 ? 10.026 6.357 -25.669 1.00 91.38 93 ASP A O 1
ATOM 720 N N . SER A 1 94 ? 10.993 7.055 -23.771 1.00 87.62 94 SER A N 1
ATOM 721 C CA . SER A 1 94 ? 11.770 8.148 -24.367 1.00 87.62 94 SER A CA 1
ATOM 722 C C . SER A 1 94 ? 13.181 7.738 -24.816 1.00 87.62 94 SER A C 1
ATOM 724 O O . SER A 1 94 ? 13.883 8.585 -25.380 1.00 87.62 94 SER A O 1
ATOM 726 N N . VAL A 1 95 ? 13.625 6.512 -24.522 1.00 72.06 95 VAL A N 1
ATOM 727 C CA . VAL A 1 95 ? 14.996 6.019 -24.775 1.00 72.06 95 VAL A CA 1
ATOM 728 C C . VAL A 1 95 ? 15.070 4.967 -25.867 1.00 72.06 95 VAL A C 1
ATOM 730 O O . VAL A 1 95 ? 14.092 4.210 -26.041 1.00 72.06 95 VAL A O 1
#

Organism: NCBI:txid210225

Secondary structure (DSSP, 8-state):
-HHHHHHHHHHHHHHHHHHHHHHHHHHHHHHHHHHHHHHHHHHHHHH--BTTBPPPHHHHHHHHHHHHHHHHHHHHHHHHHHHHHHHHHHHHTT-

InterPro domains:
  IPR040283 Transmembrane protein DDB_G0292058-like [PTHR31414] (1-95)

Foldseek 3Di:
DVVVVVVVVLVCVLVVVLVVLVVVLVVLLVLLVVLVVVLVVLVVVQVDDDPNDHDDPVVNVVSVVSSVVSNVVSVVSNVVSVVVSVVVNVVSVVD